Protein 2NLS (pdb70)

Secondary structure (DSSP, 8-state):
-HHHHHHHT-EEESSPPPTT--EEEEETTTTEEEE-

B-factor: mean 11.25, std 11.53, range [3.49, 68.52]

Solvent-accessible surface area: 2860 Å² total; per-residue (Å²): 102,63,168,92,2,96,94,48,54,18,109,28,33,150,75,69,25,72,160,199,44,148,108,89,30,59,0,97,239,53,132,2,65,4,6,126

Organism: Homo sapiens (NCBI:txid9606)

Structure (mmCIF, N/CA/C/O backbone):
data_2NLS
#
_entry.id   2NLS
#
_cell.length_a   18.810
_cell.length_b   20.320
_cell.length_c   75.120
_cell.angle_alpha   90.00
_cell.angle_beta   90.00
_cell.angle_gamma   90.00
#
_symmetry.space_group_name_H-M   'P 21 21 21'
#
loop_
_entity.id
_entity.type
_entity.pdbx_description
1 polymer 'Beta-defensin 1'
2 water water
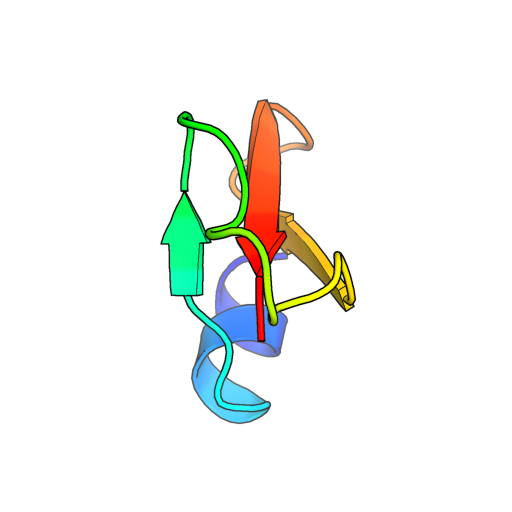#
loop_
_atom_site.group_PDB
_atom_site.id
_atom_site.type_symbol
_atom_site.label_atom_id
_atom_site.label_alt_id
_atom_site.label_comp_id
_atom_site.label_asym_id
_atom_site.label_entity_id
_atom_site.label_seq_id
_atom_site.pdbx_PDB_ins_code
_atom_site.Cartn_x
_atom_site.Cartn_y
_atom_site.Cartn_z
_atom_site.occupancy
_atom_site.B_iso_or_equiv
_atom_site.auth_seq_id
_atom_site.auth_comp_id
_atom_site.auth_asym_id
_atom_site.auth_atom_id
_atom_site.pdbx_PDB_model_num
ATOM 1 N N . ASP A 1 1 ? 3.109 0.580 19.930 1.00 6.72 1 ASP A N 1
ATOM 2 C CA . ASP A 1 1 ? 2.902 1.885 19.230 1.00 5.65 1 ASP A CA 1
ATOM 3 C C . ASP A 1 1 ? 1.850 2.679 20.025 1.00 4.70 1 ASP A C 1
ATOM 4 O O . ASP A 1 1 ? 1.338 2.206 21.049 1.00 4.98 1 ASP A O 1
ATOM 9 N N . HIS A 1 2 ? 1.516 3.864 19.533 1.00 4.74 2 HIS A N 1
ATOM 10 C CA . HIS A 1 2 ? 0.533 4.697 20.207 1.00 4.66 2 HIS A CA 1
ATOM 11 C C . HIS A 1 2 ? -0.800 3.975 20.420 1.00 4.06 2 HIS A C 1
ATOM 12 O O . HIS A 1 2 ? -1.350 3.994 21.531 1.00 4.40 2 HIS A O 1
ATOM 19 N N . TYR A 1 3 ? -1.378 3.397 19.351 1.00 3.95 3 TYR A N 1
ATOM 20 C CA . TYR A 1 3 ? -2.707 2.818 19.514 1.00 3.74 3 TYR A CA 1
ATOM 21 C C . TYR A 1 3 ? -2.708 1.626 20.474 1.00 3.99 3 TYR A C 1
ATOM 22 O O . TYR A 1 3 ? -3.677 1.437 21.231 1.00 4.34 3 TYR A O 1
ATOM 31 N N . ASN A 1 4 ? -1.633 0.818 20.449 1.00 3.92 4 ASN A N 1
ATOM 32 C CA . ASN A 1 4 ? -1.575 -0.282 21.416 1.00 4.63 4 ASN A CA 1
ATOM 33 C C . ASN A 1 4 ? -1.425 0.265 22.831 1.00 4.26 4 ASN A C 1
ATOM 34 O O . ASN A 1 4 ? -1.977 -0.308 23.781 1.00 5.42 4 ASN A O 1
ATOM 39 N N . CYS A 1 5 ? -0.648 1.340 22.994 1.00 4.56 5 CYS A N 1
ATOM 40 C CA . CYS A 1 5 ? -0.464 1.955 24.314 1.00 4.48 5 CYS A CA 1
ATOM 41 C C . CYS A 1 5 ? -1.826 2.432 24.874 1.00 4.42 5 CYS A C 1
ATOM 42 O O . CYS A 1 5 ? -2.198 2.148 26.028 1.00 5.57 5 CYS A O 1
ATOM 45 N N . VAL A 1 6 ? -2.567 3.177 24.041 1.00 4.42 6 VAL A N 1
ATOM 46 C CA . VAL A 1 6 ? -3.896 3.670 24.460 1.00 4.87 6 VAL A CA 1
ATOM 47 C C . VAL A 1 6 ? -4.739 2.494 24.945 1.00 4.72 6 VAL A C 1
ATOM 48 O O . VAL A 1 6 ? -5.317 2.502 26.048 1.00 5.45 6 VAL A O 1
ATOM 52 N N . SER A 1 7 ? -4.881 1.489 24.070 1.00 4.58 7 SER A N 1
ATOM 53 C CA . SER A 1 7 ? -5.862 0.434 24.327 1.00 5.13 7 SER A CA 1
ATOM 54 C C . SER A 1 7 ? -5.456 -0.500 25.476 1.00 5.30 7 SER A C 1
ATOM 55 O O . SER A 1 7 ? -6.323 -1.169 26.048 1.00 6.82 7 SER A O 1
ATOM 58 N N . SER A 1 8 ? -4.161 -0.550 25.791 1.00 6.03 8 SER A N 1
ATOM 59 C CA . SER A 1 8 ? -3.650 -1.409 26.858 1.00 7.37 8 SER A CA 1
ATOM 60 C C . SER A 1 8 ? -3.584 -0.708 28.236 1.00 7.88 8 SER A C 1
ATOM 61 O O . SER A 1 8 ? -3.155 -1.328 29.216 1.00 10.0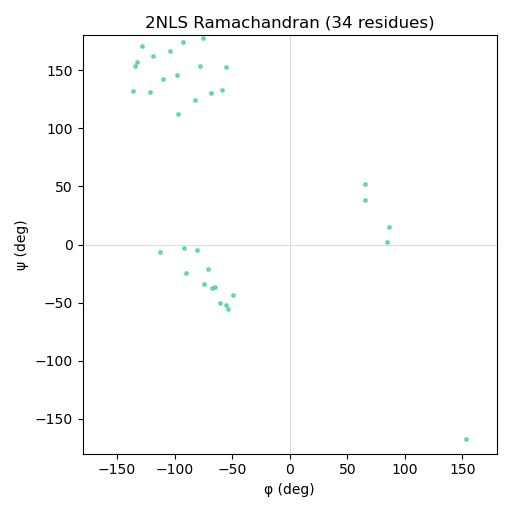8 8 SER A O 1
ATOM 66 N N . GLY A 1 9 ? -3.912 0.566 28.318 1.00 7.44 9 GLY A N 1
ATOM 67 C CA . GLY A 1 9 ? -3.864 1.283 29.567 1.00 8.09 9 GLY A CA 1
ATOM 68 C C . GLY A 1 9 ? -2.529 1.882 29.912 1.00 6.76 9 GLY A C 1
ATOM 69 O O . GLY A 1 9 ? -2.327 2.321 31.061 1.00 8.12 9 GLY A O 1
ATOM 70 N N . GLY A 1 10 ? -1.616 1.986 28.947 1.00 6.31 10 GLY A N 1
ATO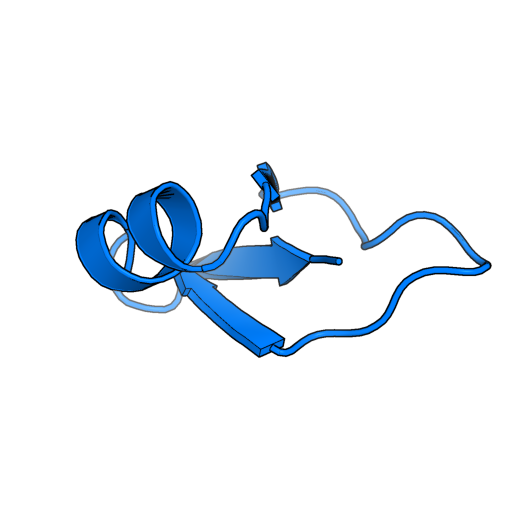M 71 C CA . GLY A 1 10 ? -0.373 2.691 29.186 1.00 5.81 10 GLY A CA 1
ATOM 72 C C . GLY A 1 10 ? -0.424 4.153 28.786 1.00 5.31 10 GLY A C 1
ATOM 73 O O . GLY A 1 10 ? -1.402 4.623 28.206 1.00 5.91 10 GLY A O 1
ATOM 74 N N . GLN A 1 11 ? 0.672 4.860 29.100 1.00 5.47 11 GLN A N 1
ATOM 75 C CA . GLN A 1 11 ? 0.844 6.248 28.760 1.00 5.53 11 GLN A CA 1
ATOM 76 C C . GLN A 1 11 ? 2.098 6.397 27.905 1.00 5.03 11 GLN A C 1
ATOM 77 O O . GLN A 1 11 ? 3.159 5.882 28.284 1.00 5.70 11 GLN A O 1
ATOM 83 N N . CYS A 1 12 ? 1.997 7.112 26.784 1.00 5.24 12 CYS A N 1
ATOM 84 C CA . CYS A 1 12 ? 3.166 7.387 25.957 1.00 4.88 12 CYS A CA 1
ATOM 85 C C . CYS A 1 12 ? 3.922 8.581 26.556 1.00 5.45 12 CYS A C 1
ATOM 86 O O . CYS A 1 12 ? 3.336 9.669 26.736 1.00 6.56 12 CYS A O 1
ATOM 89 N N . LEU A 1 13 ? 5.192 8.397 26.842 1.00 5.03 13 LEU A N 1
ATOM 90 C CA . LEU A 1 13 ? 6.023 9.417 27.489 1.00 5.14 13 LEU A CA 1
ATOM 91 C C . LEU A 1 13 ? 7.388 9.496 26.788 1.00 5.26 13 LEU A C 1
ATOM 92 O O . LEU A 1 13 ? 8.095 8.497 26.600 1.00 5.73 13 LEU A O 1
ATOM 97 N N . TYR A 1 14 ? 7.799 10.740 26.469 1.00 5.56 14 TYR A N 1
ATOM 98 C CA . TYR A 1 14 ? 9.171 10.971 26.033 1.00 5.96 14 TYR A CA 1
ATOM 99 C C . TYR A 1 14 ? 10.114 10.893 27.210 1.00 7.87 14 TYR A C 1
ATOM 100 O O . TYR A 1 14 ? 11.270 10.357 27.040 1.00 9.91 14 TYR A O 1
ATOM 109 N N . SER A 1 15 ? 9.608 11.349 28.382 1.00 7.73 15 SER A N 1
ATOM 110 C CA . SER A 1 15 ? 10.298 11.278 29.651 1.00 8.15 15 SER A CA 1
ATOM 111 C C . SER A 1 15 ? 10.257 9.842 30.158 1.00 7.51 15 SER A C 1
ATOM 112 O O . SER A 1 15 ? 9.649 8.950 29.538 1.00 8.24 15 SER A O 1
ATOM 115 N N . ALA A 1 16 ? 10.891 9.604 31.283 1.00 7.47 16 ALA A N 1
ATOM 116 C CA . ALA A 1 16 ? 11.050 8.249 31.738 1.00 7.86 16 ALA A CA 1
ATOM 117 C C . ALA A 1 16 ? 9.788 7.723 32.353 1.00 7.21 16 ALA A C 1
ATOM 118 O O . ALA A 1 16 ? 8.957 8.450 32.933 1.00 8.38 16 ALA A O 1
ATOM 120 N N . CYS A 1 17 ? 9.602 6.414 32.315 1.00 6.72 17 CYS A N 1
ATOM 121 C CA . CYS A 1 17 ? 8.513 5.816 33.040 1.00 7.33 17 CYS A CA 1
ATOM 122 C C . CYS A 1 17 ? 8.645 6.134 34.541 1.00 7.04 17 CYS A C 1
ATOM 123 O O . CYS A 1 17 ? 9.725 5.932 35.105 1.00 8.82 17 CYS A O 1
ATOM 126 N N . PRO A 1 18 ? 7.569 6.563 35.174 1.00 7.49 18 PRO A N 1
ATOM 127 C CA . PRO A 1 18 ? 7.639 6.783 36.647 1.00 8.35 18 PRO A CA 1
ATOM 128 C C . PRO A 1 18 ? 8.103 5.547 37.350 1.00 6.84 18 PRO A C 1
ATOM 129 O O . PRO A 1 18 ? 7.876 4.416 36.902 1.00 7.45 18 PRO A O 1
ATOM 133 N N . ILE A 1 19 ? 8.7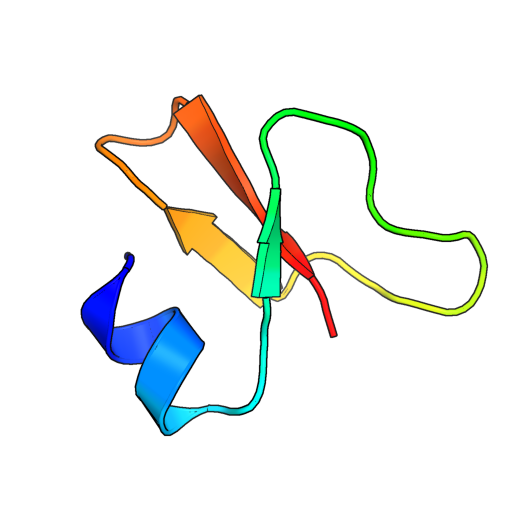28 5.710 38.499 1.00 7.81 19 ILE A N 1
ATOM 134 C CA . ILE A 1 19 ? 9.456 4.539 39.144 1.00 9.02 19 ILE A CA 1
ATOM 135 C C . ILE A 1 19 ? 8.786 3.167 39.327 1.00 10.12 19 ILE A C 1
ATOM 136 O O . ILE A 1 19 ? 9.350 2.110 39.179 1.00 10.87 19 ILE A O 1
ATOM 141 N N . PHE A 1 20 ? 7.610 3.200 39.738 1.00 9.92 20 PHE A N 1
ATOM 142 C CA . PHE A 1 20 ? 6.830 1.959 39.991 1.00 7.32 20 PHE A CA 1
ATOM 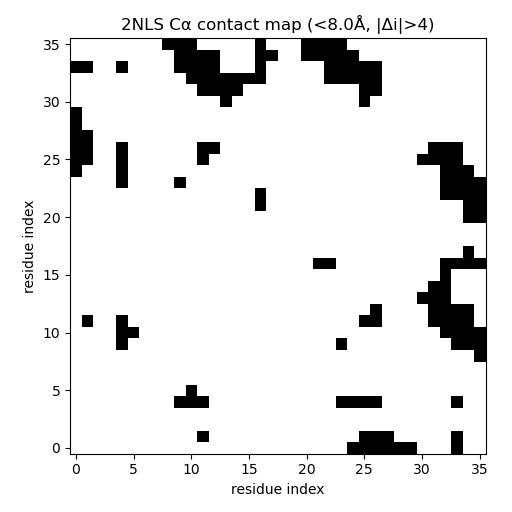143 C C . PHE A 1 20 ? 6.234 1.360 38.683 1.00 8.25 20 PHE A C 1
ATOM 144 O O . PHE A 1 20 ? 5.578 0.310 38.725 1.00 11.19 20 PHE A O 1
ATOM 152 N N . THR A 1 21 ? 6.398 2.038 37.558 1.00 7.52 21 THR A N 1
ATOM 153 C CA . THR A 1 21 ? 5.808 1.601 36.294 1.00 7.29 21 THR A CA 1
ATOM 154 C C . THR A 1 21 ? 6.885 0.989 35.429 1.00 7.34 21 THR A C 1
ATOM 155 O O . THR A 1 21 ? 8.088 1.101 35.725 1.00 8.62 21 THR A O 1
ATOM 159 N N . LYS A 1 22 ? 6.457 0.308 34.373 1.00 7.09 22 LYS A N 1
ATOM 160 C CA . LYS A 1 22 ? 7.380 -0.447 33.523 1.00 7.60 22 LYS A CA 1
ATOM 161 C C . LYS A 1 22 ? 7.067 -0.154 32.046 1.00 6.32 22 LYS A C 1
ATOM 162 O O . LYS A 1 22 ? 5.945 0.132 31.659 1.00 6.12 22 LYS A O 1
ATOM 168 N N . ILE A 1 23 ? 8.114 -0.312 31.236 1.00 5.95 23 ILE A N 1
ATOM 169 C CA . ILE A 1 23 ? 7.977 -0.214 29.777 1.00 5.36 23 ILE A CA 1
ATOM 170 C C . ILE A 1 23 ? 7.170 -1.404 29.268 1.00 5.37 23 ILE A C 1
ATOM 171 O O . ILE A 1 23 ? 7.480 -2.568 29.572 1.00 7.11 23 ILE A O 1
ATOM 176 N N . GLN A 1 24 ? 6.160 -1.092 28.447 1.00 5.02 24 GLN A N 1
ATOM 177 C CA . GLN A 1 24 ? 5.279 -2.072 27.805 1.00 5.62 24 GLN A CA 1
ATOM 178 C C . GLN A 1 24 ? 5.466 -2.117 26.286 1.00 4.83 24 GLN A C 1
ATOM 179 O O . GLN A 1 24 ? 4.829 -2.924 25.614 1.00 5.90 24 GLN A O 1
ATOM 185 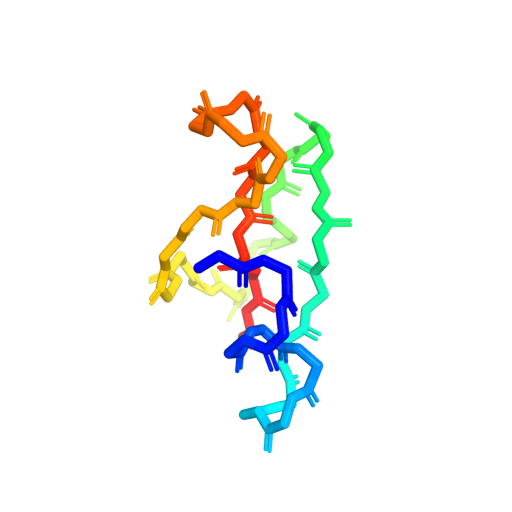N N . GLY A 1 25 ? 6.262 -1.229 25.746 1.00 4.92 25 GLY A N 1
ATOM 186 C CA . GLY A 1 25 ? 6.360 -0.962 24.320 1.00 5.40 25 GLY A CA 1
ATOM 187 C C . GLY A 1 25 ? 6.824 0.469 24.131 1.00 3.97 25 GLY A C 1
ATOM 188 O O . GLY A 1 25 ? 7.279 1.112 25.090 1.00 4.37 25 GLY A O 1
ATOM 189 N N . THR A 1 26 ? 6.721 0.944 22.898 1.00 3.68 26 THR A N 1
ATOM 190 C CA . THR A 1 26 ? 7.074 2.316 22.583 1.00 3.61 26 THR A CA 1
ATOM 191 C C . THR A 1 26 ? 5.927 2.978 21.825 1.00 3.60 26 THR A C 1
ATOM 192 O O . THR A 1 26 ? 4.933 2.331 21.440 1.00 4.87 26 THR A O 1
ATOM 196 N N . CYS A 1 27 ? 6.052 4.291 21.654 1.00 3.88 27 CYS A N 1
ATOM 197 C CA . CYS A 1 27 ? 5.133 5.085 20.873 1.00 3.67 27 CYS A CA 1
ATOM 198 C C . CYS A 1 27 ? 5.908 6.005 19.912 1.00 3.51 27 CYS A C 1
ATOM 199 O O . CYS A 1 27 ? 7.048 6.405 20.194 1.00 3.92 27 CYS A O 1
ATOM 202 N N . TYR A 1 28 ? 5.215 6.400 18.848 1.00 3.49 28 TYR A N 1
ATOM 203 C CA . TYR A 1 28 ? 5.651 7.524 18.017 1.00 3.60 28 TYR A CA 1
ATOM 204 C C . TYR A 1 28 ? 6.982 7.202 17.312 1.00 3.92 28 TYR A C 1
ATOM 205 O O . TYR A 1 28 ? 7.968 7.952 17.330 1.00 4.19 28 TYR A O 1
ATOM 214 N N . ARG A 1 29 ? 6.981 6.044 16.634 1.00 4.23 29 ARG A N 1
ATOM 215 C CA . ARG A 1 29 ? 8.105 5.580 15.812 1.00 4.00 29 ARG A CA 1
ATOM 216 C C . ARG A 1 29 ? 9.343 5.290 16.676 1.00 4.03 29 ARG A C 1
ATOM 217 O O . ARG A 1 29 ? 10.485 5.521 16.286 1.00 4.75 29 ARG A O 1
ATOM 225 N N . GLY A 1 30 ? 9.071 4.722 17.866 1.00 3.88 30 GLY A N 1
ATOM 226 C CA . GLY A 1 30 ? 10.153 4.230 18.713 1.00 4.17 30 GLY A CA 1
ATOM 227 C C . GLY A 1 30 ? 10.805 5.274 19.599 1.00 3.77 30 GLY A C 1
ATOM 228 O O . GLY A 1 30 ? 11.766 4.947 20.305 1.00 4.48 30 GLY A O 1
ATOM 22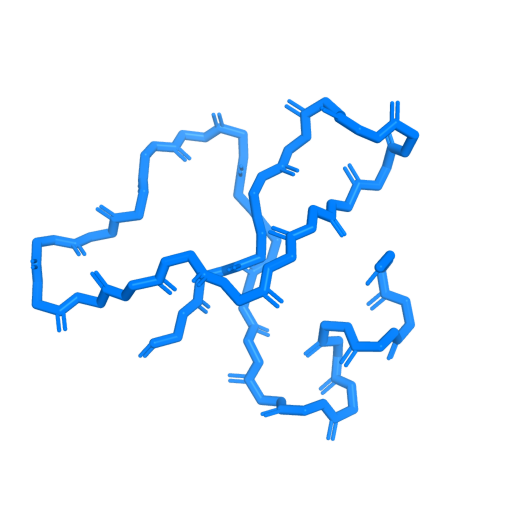9 N N . GLU A 1 31 ? 10.309 6.521 19.560 1.00 3.60 31 GLU A N 1
ATOM 230 C CA . GLU A 1 31 ? 10.971 7.633 20.226 1.00 3.95 31 GLU A CA 1
ATOM 231 C C . GLU A 1 31 ? 10.530 7.846 21.648 1.00 4.31 31 GLU A C 1
ATOM 232 O O . GLU A 1 31 ? 11.290 8.441 22.448 1.00 5.72 31 GLU A O 1
ATOM 238 N N . ALA A 1 32 ? 9.312 7.408 21.983 1.00 3.95 32 ALA A N 1
ATOM 239 C CA . ALA A 1 32 ? 8.754 7.553 23.319 1.00 3.94 32 ALA A CA 1
ATOM 240 C C . ALA A 1 32 ? 8.486 6.151 23.883 1.00 3.63 32 ALA A C 1
ATOM 241 O O . ALA A 1 32 ? 8.361 5.164 23.123 1.00 4.34 32 ALA A O 1
ATOM 243 N N . LYS A 1 33 ? 8.331 6.047 25.192 1.00 4.53 33 LYS A N 1
ATOM 244 C CA . LYS A 1 33 ? 8.020 4.794 25.871 1.00 4.43 33 LYS A CA 1
ATOM 245 C C . LYS A 1 33 ? 6.521 4.701 26.156 1.00 4.34 33 LYS A C 1
ATOM 246 O O . LYS A 1 33 ? 5.870 5.683 26.474 1.00 5.53 33 LYS A O 1
ATOM 252 N N . CYS A 1 34 ? 5.988 3.482 26.097 1.00 4.40 34 CYS A N 1
ATOM 253 C CA . CYS A 1 34 ? 4.643 3.196 26.611 1.00 4.42 34 CYS A CA 1
ATOM 254 C C . CYS A 1 34 ? 4.842 2.635 28.031 1.00 4.51 34 CYS A C 1
ATOM 255 O O . CYS A 1 34 ? 5.402 1.552 28.207 1.00 5.65 34 CYS A O 1
ATOM 258 N N . CYS A 1 35 ? 4.401 3.413 29.030 1.00 5.16 35 CYS A N 1
ATOM 259 C CA . CYS A 1 35 ? 4.643 3.073 30.442 1.00 5.18 35 CYS A CA 1
ATOM 260 C C . CYS A 1 35 ? 3.330 2.674 31.102 1.00 5.60 35 CYS A C 1
ATOM 261 O O . CYS A 1 35 ? 2.284 3.269 30.879 1.00 5.97 35 CYS A O 1
ATOM 264 N N . LYS A 1 36 ? 3.409 1.666 31.991 1.00 6.28 36 LYS A N 1
ATOM 265 C CA . LYS A 1 36 ? 2.230 1.253 32.773 1.00 6.59 36 LYS A CA 1
ATOM 266 C C . LYS A 1 36 ? 2.653 0.634 34.074 1.00 8.50 36 LYS A C 1
ATOM 267 O O .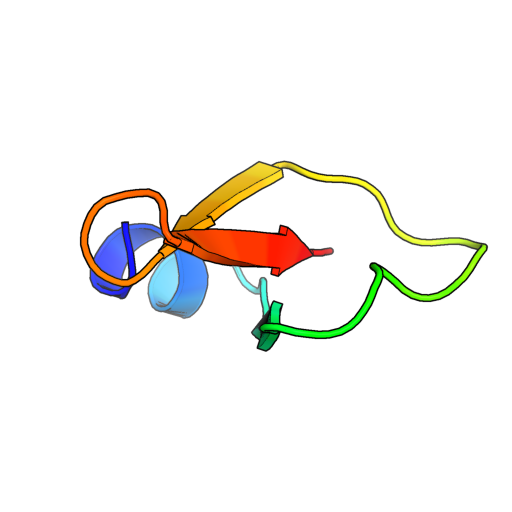 LYS A 1 36 ? 1.940 0.827 35.100 1.00 10.88 36 LYS A O 1
#

Nearest PDB structures (foldseek):
  2nls-assembly1_A  TM=1.029E+00  e=2.710E-07  Homo sapiens
  2nlc-assembly2_B  TM=9.535E-01  e=8.424E-07  Homo sapiens
  2nlg-assembly3_C  TM=9.500E-01  e=9.708E-07  Homo sapiens
  2nlb-assembly1_A  TM=9.569E-01  e=1.201E-06  Homo sapiens
  1iju-assembly2_B  TM=9.407E-01  e=9.708E-07  unclassified

InterPro domains:
  IPR001855 Beta-defensin-like domain [PF00711] (33-68)

Radius of gyration: 8.34 Å; Cα contacts (8 Å, |Δi|>4): 76; chains: 1; bounding box: 17×13×24 Å

Sequence (36 aa):
DHYNCVSSGGQCLYSACPIFTKIQGTCYRGEAKCCK

GO terms:
  GO:0005576 extracellular region (C, IDA)
  GO:0042742 defense response to bacterium (P, IMP)
  GO:1990742 microvesicle (C, IDA)
  GO:0097225 sperm midpiece (C, IDA)
  GO:0031731 CCR6 chemokine receptor binding (F, IDA)
  GO:0042802 identical protein binding (F, IDA)
  GO:0050829 defense response to Gram-negative bacterium (P, IMP)
  GO:0050830 defense response to Gram-positive bacterium (P, IMP)
  GO:0060474 positive regulation of flagellated sperm motility involved in capacitation (P, IMP)
  GO:0005515 protein binding (F, IPI)
  GO:0006935 chemotaxis (P, TAS)
  GO:0006955 immune response (P, TAS)
  GO:0007186 G protein-coupled receptor signaling pathway (P, TAS)
  GO:0005576 extracellular region (C, TAS)
  GO:0005796 Golgi lumen (C, TAS)
  GO:0002227 innate immune response in mucosa (P, IDA)
  GO:0016020 membrane (C, IDA)
  GO:0009617 response to bacterium (P, IDA)
  GO:0019722 calcium-mediated signaling (P, IDA)
  GO:0019731 antibacterial humoral response (P, IDA)

Foldseek 3Di:
DVVVLVVVVWDWALDDAPDVWDFPQHDDVRNTTTID